Protein AF-A0A1V5X9Q5-F1 (afdb_monomer)

Radius of gyration: 21.2 Å; Cα contacts (8 Å, |Δi|>4): 63; chains: 1; bounding box: 63×24×66 Å

Solvent-accessible surface area (backbone atoms only — not comparable to full-atom values): 5808 Å² total; per-residue (Å²): 132,87,79,83,81,76,62,90,63,68,81,37,69,65,32,51,94,69,75,33,45,51,62,11,51,52,50,13,49,66,64,23,51,58,52,45,52,49,36,69,72,69,52,96,61,58,70,69,56,39,52,53,55,30,47,69,51,31,50,60,54,22,51,50,28,43,66,33,53,93,90,31,35,55,70,57,45,52,50,53,51,50,52,45,67,70,48,60,82,67,71,75,69,72,88,78,88,127

Sequence (98 aa):
MNEFFIPSNFEDSGKLMGLFGIRNVIEAGILSLPFIFLVFKLVPLDLTWKIIISAVFVIPVGGFALMGINDDSLSVFARSWWH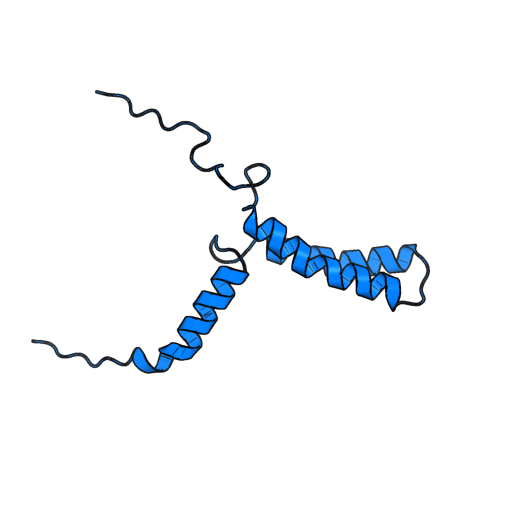WLKNRKIIEYRGEVK

Nearest PDB structures (foldseek):
  8b6h-assembly1_EG  TM=3.682E-01  e=3.740E+00  Tetrahymena thermophila SB210
  8b6f-assembly1_AU  TM=5.160E-01  e=6.477E+00  Tetrahymena thermophila SB210

pLDDT: mean 85.46, std 12.48, range [40.84, 96.31]

Mean predicted aligned error: 8.72 Å

Foldseek 3Di:
DPPDDDDPCPQQVQADVSQFHVLLQVQLCVQLVVLLVCLVPPPPDDPVVSVVSSCVPSVVSSVDSRVDDPNDGVVVVVVVVVVCVVCVVVVPPDDDDD

Secondary structure (DSSP, 8-state):
-------TTSS-TTEETTTEEHHHHHHHHHHHHHHHHHHHHH--S-HHHHHHHHHHHHHHHHHHHHH-BTTB-HHHHHHHHHHHHHHTTS--------

Structure (mmCIF, N/CA/C/O backbone):
data_AF-A0A1V5X9Q5-F1
#
_entry.id   AF-A0A1V5X9Q5-F1
#
loop_
_atom_site.group_PDB
_atom_site.id
_atom_site.type_symbol
_atom_site.label_atom_id
_atom_site.label_alt_id
_atom_site.label_comp_id
_atom_site.label_asym_id
_atom_site.label_entity_id
_atom_site.label_seq_id
_atom_site.pdbx_PDB_ins_code
_atom_site.Cartn_x
_atom_site.Cartn_y
_atom_site.Cartn_z
_atom_site.occupancy
_atom_site.B_iso_or_equiv
_atom_site.auth_seq_id
_atom_site.auth_comp_id
_atom_site.auth_asym_id
_atom_site.auth_atom_id
_atom_site.pdbx_PDB_model_num
ATOM 1 N N . MET A 1 1 ? 45.053 -16.644 -10.055 1.00 52.06 1 MET A N 1
ATOM 2 C CA . MET A 1 1 ? 43.583 -16.667 -10.175 1.00 52.06 1 MET A CA 1
ATOM 3 C C . MET A 1 1 ? 43.091 -15.516 -9.322 1.00 52.06 1 MET A C 1
ATOM 5 O O . MET A 1 1 ? 43.273 -15.581 -8.116 1.00 52.06 1 MET A O 1
ATOM 9 N N . ASN A 1 2 ? 42.654 -14.412 -9.929 1.00 66.00 2 ASN A N 1
ATOM 10 C CA . ASN A 1 2 ? 42.161 -13.275 -9.152 1.00 66.00 2 ASN A CA 1
ATOM 11 C C . ASN A 1 2 ? 40.783 -13.656 -8.619 1.00 66.00 2 ASN A C 1
ATOM 13 O O . ASN A 1 2 ? 39.847 -13.830 -9.396 1.00 66.00 2 ASN A O 1
ATOM 17 N N . GLU A 1 3 ? 40.705 -13.870 -7.312 1.00 73.81 3 GLU A N 1
ATOM 18 C CA . GLU A 1 3 ? 39.474 -14.208 -6.615 1.00 73.81 3 GLU A CA 1
ATOM 19 C C . GLU A 1 3 ?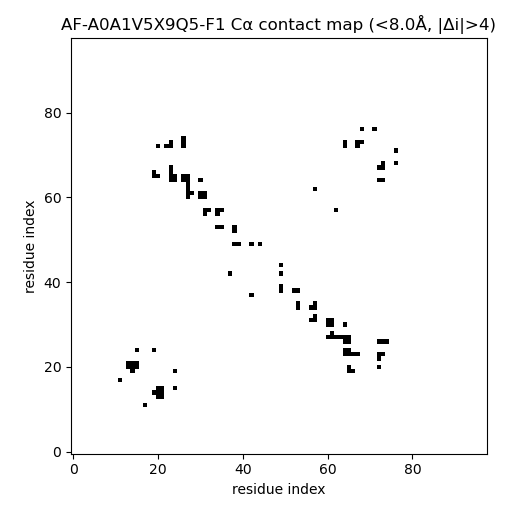 38.557 -12.982 -6.643 1.00 73.81 3 GLU A C 1
ATOM 21 O O . GLU A 1 3 ? 38.861 -11.933 -6.076 1.00 73.81 3 GLU A O 1
ATOM 26 N N . PHE A 1 4 ? 37.475 -13.079 -7.410 1.00 77.06 4 PHE A N 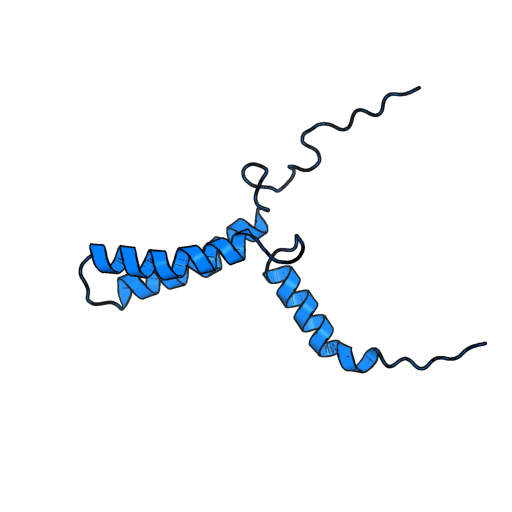1
ATOM 27 C CA . PHE A 1 4 ? 36.506 -12.004 -7.549 1.00 77.06 4 PHE A CA 1
ATOM 28 C C . PHE A 1 4 ? 35.580 -12.047 -6.325 1.00 77.06 4 PHE A C 1
ATOM 30 O O . PHE A 1 4 ? 34.652 -12.851 -6.271 1.00 77.06 4 PHE A O 1
ATOM 37 N N . PHE A 1 5 ? 35.868 -11.229 -5.309 1.00 80.56 5 PHE A N 1
ATOM 38 C CA . PHE A 1 5 ? 35.062 -11.151 -4.089 1.00 80.56 5 PHE A CA 1
ATOM 39 C C . PHE A 1 5 ? 33.852 -10.242 -4.318 1.00 80.56 5 PHE A C 1
ATOM 41 O O . PHE A 1 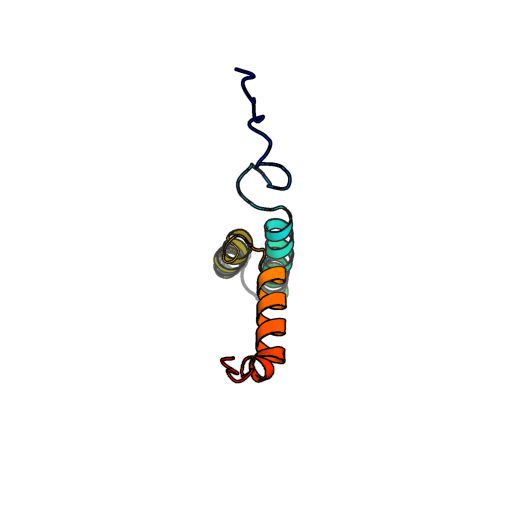5 ? 33.975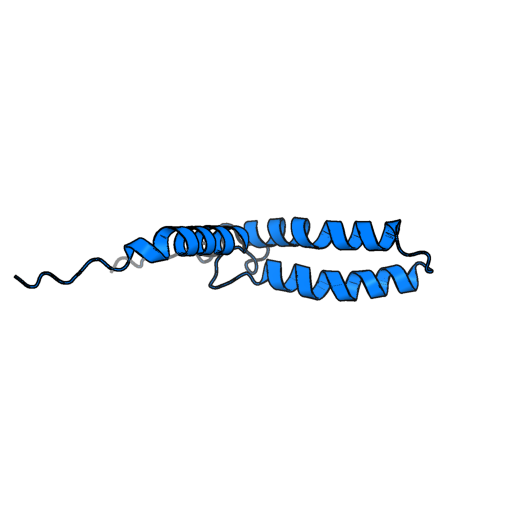 -9.016 -4.346 1.00 80.56 5 PHE A O 1
ATOM 48 N N . ILE A 1 6 ? 32.675 -10.843 -4.500 1.00 81.12 6 ILE A N 1
ATOM 49 C CA . ILE A 1 6 ? 31.415 -10.098 -4.530 1.00 81.12 6 ILE A CA 1
ATOM 50 C C . ILE A 1 6 ? 31.030 -9.804 -3.074 1.00 81.12 6 ILE A C 1
ATOM 52 O O . ILE A 1 6 ? 30.863 -10.744 -2.295 1.00 81.12 6 ILE A O 1
ATOM 56 N N . PRO A 1 7 ? 30.903 -8.527 -2.676 1.00 79.56 7 PRO A N 1
ATOM 57 C CA . PRO A 1 7 ? 30.504 -8.185 -1.319 1.00 79.56 7 PRO A CA 1
ATOM 58 C C . PRO A 1 7 ? 29.084 -8.691 -1.049 1.00 79.56 7 PRO A C 1
ATOM 60 O O . PRO A 1 7 ? 28.202 -8.572 -1.898 1.00 79.56 7 PRO A O 1
ATOM 63 N N . SER A 1 8 ? 28.841 -9.195 0.161 1.00 75.38 8 SER A N 1
ATOM 64 C CA . SER A 1 8 ? 27.540 -9.742 0.580 1.00 75.38 8 SER A CA 1
ATOM 65 C C . SER A 1 8 ? 26.372 -8.755 0.446 1.00 75.38 8 SER A C 1
ATOM 67 O O . SER A 1 8 ? 25.233 -9.176 0.313 1.00 75.38 8 SER A O 1
ATOM 69 N N . ASN A 1 9 ? 26.650 -7.448 0.419 1.00 74.94 9 ASN A N 1
ATOM 70 C CA . ASN A 1 9 ? 25.654 -6.376 0.326 1.00 74.94 9 ASN A CA 1
ATOM 71 C C . ASN A 1 9 ? 25.330 -5.937 -1.123 1.00 74.94 9 ASN A C 1
ATOM 73 O O . ASN A 1 9 ? 24.738 -4.877 -1.339 1.00 74.94 9 ASN A O 1
ATOM 77 N N . PHE A 1 10 ? 25.765 -6.691 -2.138 1.00 73.62 10 PHE A N 1
ATOM 78 C CA . PHE A 1 10 ? 25.495 -6.347 -3.539 1.00 73.62 10 PHE A CA 1
ATOM 79 C C . PHE A 1 10 ? 23.999 -6.452 -3.884 1.00 73.62 10 PHE A C 1
ATOM 81 O O . PHE A 1 10 ? 23.468 -5.598 -4.589 1.00 73.62 10 PHE A O 1
ATOM 88 N N . GLU A 1 11 ? 23.306 -7.453 -3.339 1.00 68.12 11 GLU A N 1
ATOM 89 C CA . GLU A 1 11 ? 21.890 -7.721 -3.629 1.00 68.12 11 GLU A CA 1
ATOM 90 C C . GLU A 1 11 ? 20.915 -6.985 -2.687 1.00 68.12 11 GLU A C 1
ATOM 92 O O . GLU A 1 11 ? 19.760 -6.741 -3.039 1.00 68.12 11 GLU A O 1
ATOM 97 N N . ASP A 1 12 ? 21.388 -6.567 -1.510 1.00 69.31 12 ASP A N 1
ATOM 98 C CA . ASP A 1 12 ? 20.589 -5.843 -0.508 1.00 69.31 12 ASP A CA 1
ATOM 99 C C . ASP A 1 12 ? 20.378 -4.360 -0.840 1.00 69.31 12 ASP A C 1
ATOM 101 O O . ASP A 1 12 ? 19.573 -3.669 -0.207 1.00 69.31 12 ASP A O 1
ATOM 105 N N . SER A 1 13 ? 21.083 -3.841 -1.847 1.00 71.38 13 SER A N 1
ATOM 106 C CA . SER A 1 13 ? 20.975 -2.440 -2.247 1.00 71.38 13 SER A CA 1
ATOM 107 C C . SER A 1 13 ? 19.549 -2.107 -2.703 1.00 71.38 13 SER A C 1
ATOM 109 O O . SER A 1 13 ? 19.105 -2.499 -3.778 1.00 71.38 13 SER A O 1
ATOM 111 N N . GLY A 1 14 ? 18.821 -1.351 -1.874 1.00 76.88 14 GLY A N 1
ATOM 112 C CA . GLY A 1 14 ? 17.442 -0.929 -2.143 1.00 76.88 14 GLY A CA 1
ATOM 113 C C . GLY A 1 14 ? 16.349 -1.823 -1.542 1.00 76.88 14 GLY A C 1
ATOM 114 O O . GLY A 1 14 ? 15.168 -1.547 -1.780 1.00 76.88 14 GLY A O 1
ATOM 115 N N . LYS A 1 15 ? 16.704 -2.840 -0.743 1.00 83.19 15 LYS A N 1
ATOM 116 C CA . LYS A 1 15 ? 15.757 -3.648 0.042 1.00 83.19 15 LYS A CA 1
ATOM 117 C C . LYS A 1 15 ? 15.724 -3.191 1.508 1.00 83.19 15 LYS A C 1
ATOM 119 O O . LYS A 1 15 ? 16.749 -2.975 2.145 1.00 83.19 15 LYS A O 1
ATOM 124 N N . LEU A 1 16 ? 14.528 -3.054 2.068 1.00 83.69 16 LEU A N 1
ATOM 125 C CA . LEU A 1 16 ? 14.284 -2.881 3.493 1.00 83.69 16 LEU A CA 1
ATOM 126 C C . LEU A 1 16 ? 14.444 -4.236 4.194 1.00 83.69 16 LEU A C 1
ATOM 128 O O . LEU A 1 16 ? 13.804 -5.217 3.809 1.00 83.69 16 LEU A O 1
ATOM 132 N N . MET A 1 17 ? 15.296 -4.280 5.222 1.00 82.62 17 MET A N 1
ATOM 133 C CA . MET A 1 17 ? 15.633 -5.497 5.983 1.00 82.62 17 MET A CA 1
ATOM 134 C C . MET A 1 17 ? 16.202 -6.648 5.126 1.00 82.62 17 MET A C 1
ATOM 136 O O . MET A 1 17 ? 16.144 -7.794 5.554 1.00 82.62 17 MET A O 1
ATOM 140 N N . GLY A 1 18 ? 16.695 -6.372 3.911 1.00 80.31 18 GLY A N 1
ATOM 141 C CA . GLY A 1 18 ? 17.118 -7.404 2.948 1.00 80.31 18 GLY A CA 1
ATOM 142 C C . GLY A 1 18 ? 15.969 -8.241 2.361 1.00 80.31 18 GLY A C 1
ATOM 143 O O . GLY A 1 18 ? 16.200 -9.130 1.547 1.00 80.31 18 GLY A O 1
ATOM 144 N N . LEU A 1 19 ? 14.715 -7.951 2.737 1.00 83.31 19 LEU A N 1
ATOM 145 C CA . LEU A 1 19 ? 13.542 -8.765 2.394 1.00 83.31 19 LEU A CA 1
ATOM 146 C C . LEU A 1 19 ? 12.636 -8.097 1.357 1.00 83.31 19 LEU A C 1
ATOM 148 O O . LEU A 1 19 ? 12.208 -8.747 0.409 1.00 83.31 19 LEU A O 1
ATOM 152 N N . PHE A 1 20 ? 12.344 -6.802 1.514 1.00 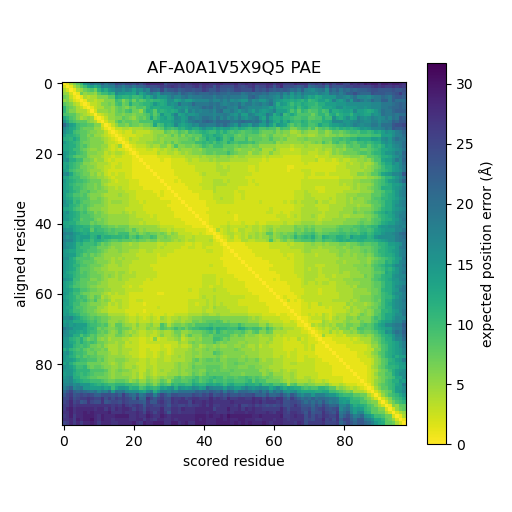87.69 20 PHE A N 1
ATOM 153 C CA . PHE A 1 20 ? 11.340 -6.117 0.692 1.00 87.69 20 PHE A CA 1
ATOM 154 C C . PHE A 1 20 ? 11.942 -4.936 -0.052 1.00 87.69 20 PHE A C 1
ATOM 156 O O . PHE A 1 20 ? 12.533 -4.061 0.568 1.00 87.69 20 PHE A O 1
ATOM 163 N N . GLY A 1 21 ? 11.752 -4.840 -1.367 1.00 89.44 21 GLY A N 1
ATOM 164 C CA . GLY A 1 21 ? 12.169 -3.652 -2.117 1.00 89.44 21 GLY A CA 1
ATOM 165 C C . GLY A 1 21 ? 11.539 -2.372 -1.551 1.00 89.44 21 GLY A C 1
ATOM 166 O O . GLY A 1 21 ? 10.354 -2.354 -1.219 1.00 89.44 21 GLY A O 1
ATOM 167 N N . ILE A 1 22 ? 12.302 -1.275 -1.473 1.00 90.12 22 ILE A N 1
ATOM 168 C CA . ILE A 1 22 ? 11.818 0.013 -0.934 1.00 90.12 22 ILE A CA 1
ATOM 169 C C . ILE A 1 22 ? 10.530 0.486 -1.637 1.00 90.12 22 ILE A C 1
ATOM 171 O O . ILE A 1 22 ? 9.644 1.067 -1.016 1.00 90.12 22 ILE A O 1
ATOM 175 N N . ARG A 1 23 ? 10.399 0.187 -2.937 1.00 91.31 23 ARG A N 1
ATOM 176 C CA . ARG A 1 23 ? 9.223 0.514 -3.754 1.00 91.31 23 ARG A CA 1
ATOM 177 C C . ARG A 1 23 ? 7.991 -0.264 -3.306 1.00 91.31 23 ARG A C 1
ATOM 179 O O . ARG A 1 23 ? 6.950 0.349 -3.111 1.00 91.31 23 ARG A O 1
ATOM 186 N N . ASN A 1 24 ? 8.128 -1.569 -3.078 1.00 93.00 24 ASN A N 1
ATOM 187 C CA . ASN A 1 24 ? 7.050 -2.427 -2.589 1.00 93.00 24 ASN A CA 1
ATOM 188 C C . ASN A 1 24 ? 6.571 -1.960 -1.211 1.00 93.00 24 ASN A C 1
ATOM 190 O O . ASN A 1 24 ? 5.373 -1.911 -0.963 1.00 93.00 24 ASN A O 1
ATOM 194 N N . VAL A 1 25 ? 7.489 -1.535 -0.335 1.00 93.25 25 VAL A N 1
ATOM 195 C CA . VAL A 1 25 ? 7.139 -0.966 0.978 1.00 93.25 25 VAL A CA 1
ATOM 196 C C . VAL A 1 25 ? 6.327 0.322 0.833 1.00 93.25 25 VAL A C 1
ATOM 198 O O . VAL A 1 25 ? 5.296 0.482 1.488 1.00 93.25 25 VAL A O 1
ATOM 201 N N . ILE A 1 26 ? 6.760 1.233 -0.042 1.00 94.25 26 ILE A N 1
ATOM 202 C CA . ILE A 1 26 ? 6.039 2.485 -0.307 1.00 94.25 26 ILE A CA 1
ATOM 203 C C . ILE A 1 26 ? 4.651 2.193 -0.894 1.00 94.25 26 ILE A C 1
ATOM 205 O O . ILE A 1 26 ? 3.656 2.740 -0.422 1.00 94.25 26 ILE A O 1
ATOM 209 N N . GLU A 1 27 ? 4.562 1.307 -1.885 1.00 94.25 27 GLU A N 1
ATOM 210 C CA . GLU A 1 27 ? 3.297 0.905 -2.507 1.00 94.25 27 GLU A CA 1
ATOM 211 C C . GLU A 1 27 ? 2.357 0.225 -1.508 1.00 94.25 27 GLU A C 1
ATOM 213 O O . GLU A 1 27 ? 1.168 0.538 -1.480 1.00 94.25 27 GLU A O 1
ATOM 218 N N . ALA A 1 28 ? 2.882 -0.635 -0.633 1.00 95.12 28 ALA A N 1
ATOM 219 C CA . ALA A 1 28 ? 2.111 -1.261 0.433 1.00 95.12 28 ALA A CA 1
ATOM 220 C C . ALA A 1 28 ? 1.547 -0.235 1.418 1.00 95.12 28 ALA A C 1
ATOM 222 O O . ALA A 1 28 ? 0.384 -0.343 1.813 1.00 95.12 28 ALA A O 1
ATOM 223 N N . GLY A 1 29 ? 2.319 0.795 1.774 1.00 94.25 29 GLY A N 1
ATOM 224 C CA . GLY A 1 29 ? 1.833 1.913 2.584 1.00 94.25 29 GLY A CA 1
ATOM 225 C C . GLY A 1 29 ? 0.713 2.689 1.886 1.00 94.25 29 GLY A C 1
ATOM 226 O O . GLY A 1 29 ? -0.356 2.884 2.461 1.00 94.25 29 GLY A O 1
ATOM 227 N N . ILE A 1 30 ? 0.916 3.075 0.624 1.00 95.62 30 ILE A N 1
ATOM 228 C CA . ILE A 1 30 ? -0.082 3.809 -0.175 1.00 95.62 30 ILE A CA 1
ATOM 229 C C . ILE A 1 30 ? -1.373 2.995 -0.327 1.00 95.62 30 ILE A C 1
ATOM 231 O O . ILE A 1 30 ? -2.460 3.560 -0.234 1.00 95.62 30 ILE A O 1
ATOM 235 N N . LEU A 1 31 ? -1.278 1.680 -0.527 1.00 94.56 31 LEU A N 1
ATOM 236 C CA . LEU A 1 31 ? -2.450 0.825 -0.697 1.00 94.56 31 LEU A CA 1
ATOM 237 C C . LEU A 1 31 ? -3.173 0.532 0.619 1.00 94.56 31 LEU A C 1
ATOM 239 O O . LEU A 1 31 ? -4.395 0.442 0.606 1.00 94.56 31 LEU A O 1
ATOM 243 N N . SER A 1 32 ? -2.469 0.408 1.746 1.00 95.75 32 SER A N 1
ATOM 244 C CA . SER A 1 32 ? -3.073 0.037 3.036 1.00 95.75 32 SER A CA 1
ATOM 245 C C . SER A 1 32 ? -3.632 1.216 3.840 1.00 95.75 32 SER A C 1
ATOM 247 O O . SER A 1 32 ? -4.698 1.091 4.449 1.00 95.75 32 SER A O 1
ATOM 249 N N . LEU A 1 33 ? -2.962 2.374 3.832 1.00 94.88 33 LEU A N 1
ATOM 250 C CA . LEU A 1 33 ? -3.354 3.545 4.629 1.00 94.88 33 LEU A CA 1
ATOM 251 C C . LEU A 1 33 ? -4.788 4.040 4.355 1.00 94.88 33 LEU A C 1
ATOM 253 O O . LEU A 1 33 ? -5.493 4.352 5.321 1.00 94.88 33 LEU A O 1
ATOM 257 N N . PRO A 1 34 ? -5.281 4.078 3.099 1.00 95.25 34 PRO A N 1
ATOM 258 C CA . PRO A 1 34 ? -6.660 4.458 2.818 1.00 95.25 34 PRO A CA 1
ATOM 259 C C . PRO A 1 34 ? -7.680 3.530 3.480 1.00 95.25 34 PRO A C 1
ATOM 261 O O . PRO A 1 34 ? -8.680 4.019 3.997 1.00 95.25 34 PRO A O 1
ATOM 264 N N . PHE A 1 35 ? -7.432 2.216 3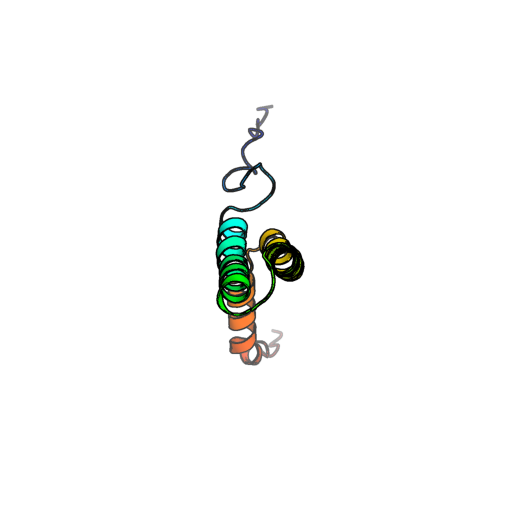.531 1.00 93.31 35 PHE A N 1
ATOM 265 C CA . PHE A 1 35 ? -8.344 1.278 4.197 1.00 93.31 35 PHE A CA 1
ATOM 266 C C . PHE A 1 35 ? -8.429 1.558 5.695 1.00 93.31 35 PHE A C 1
ATOM 268 O O . PHE A 1 35 ? -9.531 1.628 6.235 1.00 93.31 35 PHE A O 1
ATOM 275 N N . ILE A 1 36 ? -7.289 1.791 6.354 1.00 94.38 36 ILE A N 1
ATOM 276 C CA . ILE A 1 36 ? -7.258 2.168 7.776 1.00 94.38 36 ILE A CA 1
ATOM 277 C C . ILE A 1 36 ? -8.070 3.445 7.987 1.00 94.38 36 ILE A C 1
ATOM 279 O O . ILE A 1 36 ? -8.966 3.486 8.829 1.00 94.38 36 ILE A O 1
ATOM 283 N N . PHE A 1 37 ? -7.800 4.475 7.186 1.00 95.38 37 PHE A N 1
ATOM 284 C CA . PHE A 1 37 ? -8.489 5.755 7.298 1.00 95.38 37 PHE A CA 1
ATOM 285 C C . PHE A 1 37 ? -10.007 5.618 7.115 1.00 95.38 37 PHE A C 1
ATOM 287 O O . PHE A 1 37 ? -10.779 6.148 7.917 1.00 95.38 37 PHE A O 1
ATOM 294 N N . LEU A 1 38 ? -10.444 4.877 6.093 1.00 94.56 38 LEU A N 1
ATOM 295 C CA . LEU A 1 38 ? -11.860 4.646 5.813 1.00 94.56 38 LEU A CA 1
ATOM 296 C C . LEU A 1 38 ? -12.543 3.880 6.949 1.00 94.56 38 LEU A C 1
ATOM 298 O O . LEU A 1 38 ? -13.618 4.289 7.380 1.00 94.56 38 LEU A O 1
ATOM 302 N N . VAL A 1 39 ? -11.916 2.827 7.482 1.00 94.25 39 VAL A N 1
ATOM 303 C CA . VAL A 1 39 ? -12.479 2.048 8.596 1.00 94.25 39 VAL A CA 1
ATOM 304 C C . VAL A 1 39 ? -12.640 2.921 9.841 1.00 94.25 39 VAL A C 1
ATOM 306 O O . VAL A 1 39 ? -13.709 2.940 10.449 1.00 94.25 39 VAL A O 1
ATOM 309 N N . PHE A 1 40 ? -11.624 3.706 10.201 1.00 94.12 40 PHE A N 1
ATOM 310 C CA . PHE A 1 40 ? -11.684 4.541 11.403 1.00 94.12 40 PHE A CA 1
ATOM 311 C C . PHE A 1 40 ? -12.693 5.688 11.294 1.00 94.12 40 PHE A C 1
ATOM 313 O O . PHE A 1 40 ? -13.332 6.024 12.299 1.00 94.12 40 PHE A O 1
ATOM 320 N N . LYS A 1 41 ? -12.850 6.259 10.093 1.00 95.19 41 LYS A N 1
ATOM 321 C CA . LYS A 1 41 ? -13.755 7.382 9.823 1.00 95.19 41 LYS A CA 1
ATOM 322 C C . LYS A 1 41 ? -15.211 6.955 9.632 1.00 95.19 41 LYS A C 1
ATOM 324 O O . LYS A 1 41 ? -16.099 7.665 10.089 1.00 95.19 41 LYS A O 1
ATOM 329 N N . LEU A 1 42 ? -15.460 5.854 8.921 1.00 93.31 42 LEU A N 1
ATOM 330 C CA . LEU A 1 42 ? -16.801 5.503 8.437 1.00 93.31 42 LEU A CA 1
ATOM 331 C C . LEU A 1 42 ? -17.520 4.466 9.297 1.00 93.31 42 LEU A C 1
ATOM 333 O O . LEU A 1 42 ? -18.745 4.434 9.281 1.00 93.31 42 LEU A O 1
ATOM 337 N N . VAL A 1 43 ? -16.796 3.614 10.026 1.00 91.00 43 VAL A N 1
ATOM 338 C CA . VAL A 1 43 ? -17.413 2.519 10.786 1.00 91.00 43 VAL A CA 1
ATOM 339 C C . VAL A 1 43 ? -17.816 3.020 12.180 1.00 91.00 43 VAL A C 1
ATOM 341 O O . VAL A 1 43 ? -16.939 3.386 12.964 1.00 91.00 43 VAL A O 1
ATOM 344 N N . PRO A 1 44 ? -19.110 3.030 12.549 1.00 91.56 44 PRO A N 1
ATOM 345 C CA . PRO A 1 44 ? -19.567 3.474 13.865 1.00 91.56 44 PRO A CA 1
ATOM 346 C C . PRO A 1 44 ? -19.552 2.312 14.873 1.00 91.56 44 PRO A C 1
ATOM 348 O O . PRO A 1 44 ? -20.572 1.976 15.465 1.00 91.56 44 PRO A O 1
ATOM 351 N N . LEU A 1 45 ? -18.402 1.656 15.030 1.00 93.12 45 LEU A N 1
ATOM 352 C CA . LEU A 1 45 ? -18.197 0.575 16.001 1.00 93.12 45 LEU A CA 1
ATOM 353 C C . LEU A 1 45 ? -17.148 0.972 17.041 1.00 93.12 45 LEU A C 1
ATOM 355 O O . LEU A 1 45 ? -16.378 1.917 16.840 1.00 93.12 45 LEU A O 1
ATOM 359 N N . ASP A 1 46 ? -17.087 0.208 18.128 1.00 93.69 46 ASP A N 1
ATOM 360 C CA . ASP A 1 46 ? -16.040 0.348 19.134 1.00 93.69 46 ASP A CA 1
ATOM 361 C C . ASP A 1 46 ? -14.640 0.133 18.547 1.00 93.69 46 ASP A C 1
ATOM 363 O O . ASP A 1 46 ? -14.445 -0.533 17.523 1.00 93.69 46 ASP A O 1
ATOM 367 N N . LEU A 1 47 ? -13.639 0.685 19.236 1.00 93.44 47 LEU A N 1
ATOM 368 C CA . LEU A 1 47 ? -12.243 0.666 18.802 1.00 93.44 47 LEU A CA 1
ATOM 369 C C . LEU A 1 47 ? -11.741 -0.752 18.486 1.00 93.44 47 LEU A C 1
ATOM 371 O O . LEU A 1 47 ? -11.073 -0.948 17.474 1.00 93.44 47 LEU A O 1
ATOM 375 N N . THR A 1 48 ? -12.107 -1.745 19.300 1.00 96.06 48 THR A N 1
ATOM 376 C CA . THR A 1 48 ? -11.716 -3.148 19.092 1.00 96.06 48 THR A CA 1
ATOM 377 C C . THR A 1 48 ? -12.163 -3.664 17.726 1.00 96.06 48 THR A C 1
ATOM 379 O O . THR A 1 48 ? -11.361 -4.223 16.980 1.00 96.06 48 THR A O 1
ATOM 382 N N . TRP A 1 49 ? -13.421 -3.420 17.351 1.00 94.94 49 TRP A N 1
ATOM 383 C CA . TRP A 1 49 ? -13.955 -3.850 16.060 1.00 94.94 49 TRP A CA 1
ATOM 384 C C . TRP A 1 49 ? -13.325 -3.095 14.896 1.00 94.94 49 TRP A C 1
ATOM 386 O O . TRP A 1 49 ? -13.025 -3.704 13.871 1.00 94.94 49 TRP A O 1
ATOM 396 N N . LYS A 1 50 ? -13.048 -1.796 15.061 1.00 95.06 50 LYS A N 1
ATOM 397 C CA . LYS A 1 50 ? -12.313 -1.011 14.057 1.00 95.06 50 LYS A CA 1
ATOM 398 C C . LYS A 1 50 ? -10.931 -1.596 13.784 1.00 95.06 50 LYS A C 1
ATOM 400 O O . LYS A 1 50 ? -10.559 -1.745 12.623 1.00 95.06 50 LYS A O 1
ATOM 405 N N . ILE A 1 51 ? -10.200 -1.974 14.834 1.00 95.12 51 ILE A N 1
ATOM 406 C CA . ILE A 1 51 ? -8.874 -2.590 14.706 1.00 95.12 51 ILE A CA 1
ATOM 407 C C . ILE A 1 51 ? -8.984 -3.932 13.979 1.00 95.12 51 ILE A C 1
ATOM 409 O O . ILE A 1 51 ? -8.285 -4.129 12.987 1.00 95.12 51 ILE A O 1
ATOM 4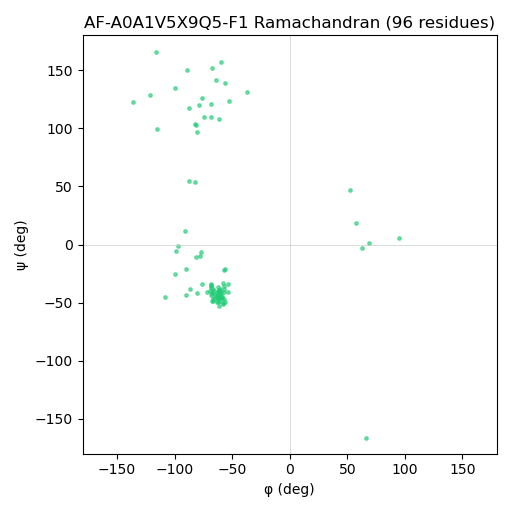13 N N . ILE A 1 52 ? -9.895 -4.816 14.398 1.00 96.31 52 ILE A N 1
ATOM 414 C CA . ILE A 1 52 ? -10.084 -6.135 13.768 1.00 96.31 52 ILE A CA 1
ATOM 415 C C . ILE A 1 52 ? -10.407 -5.983 12.278 1.00 96.31 52 ILE A C 1
ATOM 417 O O . ILE A 1 52 ? -9.734 -6.577 11.439 1.00 96.31 52 ILE A O 1
ATOM 421 N N . ILE A 1 53 ? -11.390 -5.145 11.938 1.00 95.19 53 ILE A N 1
ATOM 422 C CA . ILE A 1 53 ? -11.792 -4.904 10.548 1.00 95.19 53 ILE A CA 1
ATOM 423 C C . ILE A 1 53 ? -10.619 -4.329 9.751 1.00 95.19 53 ILE A C 1
ATOM 425 O O . ILE A 1 53 ? -10.324 -4.815 8.663 1.00 95.19 53 ILE A O 1
ATOM 429 N N . SER A 1 54 ? -9.908 -3.336 10.296 1.00 95.19 54 SER A N 1
ATOM 430 C CA . SER A 1 54 ? -8.741 -2.773 9.615 1.00 95.19 54 SER A CA 1
ATOM 431 C C . SER A 1 54 ? -7.664 -3.828 9.361 1.00 95.19 54 SER A C 1
ATOM 433 O O . SER A 1 54 ? -7.146 -3.882 8.254 1.00 95.19 54 SER A O 1
ATOM 435 N N . ALA A 1 55 ? -7.383 -4.718 10.316 1.00 95.44 55 ALA A N 1
ATOM 436 C CA . ALA A 1 55 ? -6.385 -5.770 10.162 1.00 95.44 55 ALA A CA 1
ATOM 437 C C . ALA A 1 55 ? -6.790 -6.777 9.075 1.00 95.44 55 ALA A C 1
ATOM 439 O O . ALA A 1 55 ? -5.967 -7.128 8.231 1.00 95.44 55 ALA A O 1
ATOM 440 N N . VAL A 1 56 ? -8.067 -7.172 9.037 1.00 95.94 56 VAL A N 1
ATOM 441 C CA . VAL A 1 56 ? -8.611 -8.090 8.022 1.00 95.94 56 VAL A CA 1
ATOM 442 C C . VAL A 1 56 ? -8.424 -7.557 6.599 1.00 95.94 56 VAL A C 1
ATOM 444 O O . VAL A 1 56 ? -8.194 -8.353 5.698 1.00 95.94 56 VAL A O 1
ATOM 447 N N . PHE A 1 57 ? -8.476 -6.240 6.381 1.00 94.44 57 PHE A N 1
ATOM 448 C CA . PHE A 1 57 ? -8.236 -5.652 5.056 1.00 94.44 57 PHE A CA 1
ATOM 449 C C . PHE A 1 57 ? -6.766 -5.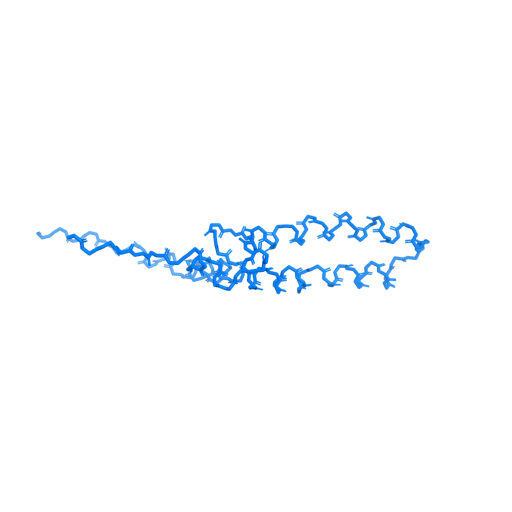300 4.806 1.00 94.44 57 PHE A C 1
ATOM 451 O O . PHE A 1 57 ? -6.231 -5.567 3.733 1.00 94.44 57 PHE A O 1
ATOM 458 N N . VAL A 1 58 ? -6.093 -4.709 5.790 1.00 95.81 58 VAL A N 1
ATOM 459 C CA . VAL A 1 58 ? -4.724 -4.198 5.647 1.00 95.81 58 VAL A CA 1
ATOM 460 C C . VAL A 1 58 ? -3.714 -5.318 5.498 1.00 95.81 58 VAL A C 1
ATOM 462 O O . VAL A 1 58 ? -2.802 -5.185 4.691 1.00 95.81 58 VAL A O 1
ATOM 465 N N . ILE A 1 59 ? -3.859 -6.413 6.244 1.00 95.31 59 ILE A N 1
ATOM 466 C CA . ILE A 1 59 ? -2.911 -7.528 6.189 1.00 95.31 59 ILE A CA 1
ATOM 467 C C . ILE A 1 59 ? -2.866 -8.152 4.786 1.00 95.31 59 ILE A C 1
ATOM 469 O O . ILE A 1 59 ? -1.771 -8.226 4.232 1.00 95.31 59 ILE A O 1
ATOM 473 N N . PRO A 1 60 ? -3.989 -8.559 4.159 1.00 95.12 60 PRO A N 1
ATOM 474 C CA . PRO A 1 60 ? -3.929 -9.122 2.814 1.00 95.12 60 PRO A CA 1
ATOM 475 C C . PRO A 1 60 ? -3.513 -8.088 1.763 1.00 95.12 60 PRO A C 1
ATOM 477 O O . PRO A 1 60 ? -2.689 -8.406 0.912 1.00 95.12 60 PRO A O 1
ATOM 480 N N . VAL A 1 61 ? -4.018 -6.850 1.823 1.00 94.81 61 VAL A N 1
ATOM 481 C CA . VAL A 1 61 ? -3.683 -5.812 0.829 1.00 94.81 61 VAL A CA 1
ATOM 482 C C . VAL A 1 61 ? -2.217 -5.388 0.935 1.00 94.81 61 VAL A C 1
ATOM 484 O O . VAL A 1 61 ? -1.504 -5.346 -0.065 1.00 94.81 61 VAL A O 1
ATOM 487 N N . GLY A 1 62 ? -1.756 -5.093 2.149 1.00 94.56 62 GLY A N 1
ATOM 488 C CA . GLY A 1 62 ? -0.376 -4.709 2.427 1.00 94.56 62 GLY A CA 1
ATOM 489 C C . GLY A 1 62 ? 0.592 -5.861 2.189 1.00 94.56 62 GLY A C 1
ATOM 490 O O . GLY A 1 62 ? 1.627 -5.657 1.566 1.00 94.56 62 GLY A O 1
ATOM 491 N N . GLY A 1 63 ? 0.238 -7.081 2.603 1.00 93.06 63 GLY A N 1
ATOM 492 C CA . GLY A 1 63 ? 1.033 -8.282 2.349 1.00 93.06 63 GLY A CA 1
ATOM 493 C C . GLY A 1 63 ? 1.199 -8.565 0.858 1.00 93.06 63 GLY A C 1
ATOM 494 O O . GLY A 1 63 ? 2.317 -8.784 0.400 1.00 93.06 63 GLY A O 1
ATOM 495 N N . PHE A 1 64 ? 0.117 -8.471 0.081 1.00 93.44 64 PHE A N 1
ATOM 496 C CA . PHE A 1 64 ? 0.168 -8.608 -1.375 1.00 93.44 64 PHE A CA 1
ATOM 497 C C . PHE A 1 64 ? 1.051 -7.535 -2.025 1.00 93.44 64 PHE A C 1
ATOM 499 O O . PHE A 1 64 ? 1.868 -7.836 -2.892 1.00 93.44 64 PHE A O 1
ATOM 506 N N . ALA A 1 65 ? 0.939 -6.286 -1.572 1.00 93.25 65 ALA A N 1
ATOM 507 C CA . ALA A 1 65 ? 1.757 -5.192 -2.080 1.00 93.25 65 ALA A CA 1
ATOM 508 C C . ALA A 1 65 ? 3.242 -5.301 -1.713 1.00 93.25 65 ALA A C 1
ATOM 510 O O . ALA A 1 65 ? 4.096 -4.940 -2.519 1.00 93.25 65 ALA A O 1
ATOM 511 N N . LEU A 1 66 ? 3.556 -5.838 -0.532 1.00 92.75 66 LEU A N 1
ATOM 512 C CA . LEU A 1 66 ? 4.929 -6.134 -0.128 1.00 92.75 66 LEU A CA 1
ATOM 513 C C . LEU A 1 66 ? 5.524 -7.277 -0.951 1.00 92.75 66 LEU A C 1
ATOM 515 O O . LEU A 1 66 ? 6.663 -7.162 -1.404 1.00 92.75 66 LEU A O 1
ATOM 519 N N . MET A 1 67 ? 4.750 -8.345 -1.169 1.00 91.69 67 MET A N 1
ATOM 520 C CA . MET A 1 67 ? 5.173 -9.504 -1.956 1.00 91.69 67 MET A CA 1
ATOM 521 C C . MET A 1 67 ? 5.478 -9.124 -3.410 1.00 91.69 67 MET A C 1
ATOM 523 O O . MET A 1 67 ? 6.435 -9.636 -3.983 1.00 91.69 67 MET A O 1
ATOM 527 N N . GLY A 1 68 ? 4.714 -8.190 -3.984 1.00 87.81 68 GLY A N 1
ATOM 528 C CA . GLY A 1 68 ? 4.859 -7.821 -5.391 1.00 87.81 68 GLY A CA 1
ATOM 529 C C . GLY A 1 68 ? 4.477 -8.970 -6.329 1.00 87.81 68 GLY A C 1
ATOM 530 O O . GLY A 1 68 ? 3.837 -9.943 -5.925 1.00 87.81 68 GLY A O 1
ATOM 531 N N . ILE A 1 69 ? 4.832 -8.843 -7.609 1.00 89.56 69 ILE A N 1
ATOM 532 C CA . ILE A 1 69 ? 4.539 -9.855 -8.635 1.00 89.56 69 ILE A CA 1
ATOM 533 C C . ILE A 1 69 ? 5.785 -10.043 -9.501 1.00 89.56 69 ILE A C 1
ATOM 535 O O . ILE A 1 69 ? 6.226 -9.087 -10.125 1.00 89.56 69 ILE A O 1
ATOM 539 N N . ASN A 1 70 ? 6.302 -11.275 -9.596 1.00 83.06 70 ASN A N 1
ATOM 540 C CA . ASN A 1 70 ? 7.503 -11.613 -10.382 1.00 83.06 70 ASN A CA 1
ATOM 541 C C . ASN A 1 70 ? 8.717 -10.722 -10.050 1.00 83.06 70 ASN A C 1
ATOM 543 O O . ASN A 1 70 ? 9.332 -10.170 -10.957 1.00 83.06 70 ASN A O 1
ATOM 547 N N . ASP A 1 71 ? 9.005 -10.529 -8.759 1.00 79.19 71 ASP A N 1
ATOM 548 C CA . ASP A 1 71 ? 10.068 -9.645 -8.239 1.00 79.19 71 ASP A CA 1
ATOM 549 C C . ASP A 1 71 ? 9.909 -8.143 -8.560 1.00 79.19 71 ASP A C 1
ATOM 551 O O . ASP A 1 71 ? 10.670 -7.314 -8.056 1.00 79.19 71 ASP A O 1
ATOM 555 N N . ASP A 1 72 ? 8.876 -7.763 -9.315 1.00 85.25 72 ASP A N 1
ATOM 556 C CA . ASP A 1 72 ? 8.532 -6.376 -9.595 1.00 85.25 72 ASP A CA 1
ATOM 557 C C . ASP A 1 72 ? 7.582 -5.797 -8.537 1.00 85.25 72 ASP A C 1
ATOM 559 O O . ASP A 1 72 ? 6.722 -6.474 -7.957 1.00 85.25 72 ASP A O 1
ATOM 563 N N . SER A 1 73 ? 7.693 -4.483 -8.334 1.00 88.44 73 SER A N 1
ATOM 564 C CA . SER A 1 73 ? 6.697 -3.729 -7.576 1.00 88.44 73 SER A CA 1
ATOM 565 C C . SER A 1 73 ? 5.364 -3.682 -8.343 1.00 88.44 73 SER A C 1
ATOM 567 O O . SER A 1 73 ? 5.330 -3.732 -9.578 1.00 88.44 73 SER A O 1
ATOM 569 N N . LEU A 1 74 ? 4.238 -3.570 -7.634 1.00 90.06 74 LEU A N 1
ATOM 570 C CA . LEU A 1 74 ? 2.897 -3.582 -8.231 1.00 90.06 74 LEU A CA 1
ATOM 571 C C . LEU A 1 74 ? 2.716 -2.488 -9.287 1.00 90.06 74 LEU A C 1
ATOM 573 O O . LEU A 1 74 ? 2.037 -2.716 -10.289 1.00 90.06 74 LEU A O 1
ATOM 577 N N . SER A 1 75 ? 3.312 -1.306 -9.098 1.00 90.12 75 SER A N 1
ATOM 578 C CA . SER A 1 75 ? 3.201 -0.228 -10.092 1.00 90.12 75 SER A CA 1
ATOM 579 C C . SER A 1 75 ? 3.942 -0.549 -11.392 1.00 90.12 75 SER A C 1
ATOM 581 O O . SER A 1 75 ? 3.448 -0.221 -12.476 1.00 90.12 75 SER A O 1
ATOM 583 N N . VAL A 1 76 ? 5.091 -1.227 -11.303 1.00 90.31 76 VAL A N 1
ATOM 584 C CA . VAL A 1 76 ? 5.855 -1.691 -12.468 1.00 90.31 76 VAL A CA 1
ATOM 585 C C . VAL A 1 76 ? 5.059 -2.761 -13.198 1.00 90.31 76 VAL A C 1
ATOM 587 O O . VAL A 1 76 ? 4.822 -2.620 -14.400 1.00 90.31 76 VAL A O 1
ATOM 590 N N . PHE A 1 77 ? 4.546 -3.753 -12.468 1.00 91.19 77 PHE A N 1
ATOM 591 C CA . PHE A 1 77 ? 3.683 -4.781 -13.037 1.00 91.19 77 PHE A CA 1
ATOM 592 C C . PHE A 1 77 ? 2.460 -4.171 -13.737 1.00 91.19 77 PHE A C 1
ATOM 594 O O . PHE A 1 77 ? 2.199 -4.467 -14.902 1.00 91.19 77 PHE A O 1
ATOM 601 N N . ALA A 1 78 ? 1.739 -3.263 -13.073 1.00 91.56 78 ALA A N 1
ATOM 602 C CA . ALA A 1 78 ? 0.556 -2.613 -13.631 1.00 91.56 78 ALA A CA 1
ATOM 603 C C . ALA A 1 78 ? 0.881 -1.816 -14.903 1.00 91.56 78 ALA A C 1
ATOM 605 O O . ALA A 1 78 ? 0.128 -1.866 -15.879 1.00 91.56 78 ALA A O 1
ATOM 606 N N . ARG A 1 79 ? 2.018 -1.110 -14.929 1.00 92.56 79 ARG A N 1
ATOM 607 C CA . ARG A 1 79 ? 2.476 -0.372 -16.111 1.00 92.56 79 ARG A CA 1
ATOM 608 C C . ARG A 1 79 ? 2.815 -1.312 -17.266 1.00 92.56 79 ARG A C 1
ATOM 610 O O . ARG A 1 79 ? 2.385 -1.052 -18.390 1.00 92.56 79 ARG A O 1
ATOM 617 N N . SER A 1 80 ? 3.557 -2.383 -17.000 1.00 89.75 80 SER A N 1
ATOM 618 C CA . SER A 1 80 ? 3.929 -3.395 -17.995 1.00 89.75 80 SER A CA 1
ATOM 619 C C . SER A 1 80 ? 2.696 -4.099 -18.555 1.00 89.75 80 SER A C 1
ATOM 621 O O . SER A 1 80 ? 2.533 -4.201 -19.771 1.00 89.75 80 SER A O 1
ATOM 623 N N . TRP A 1 81 ? 1.766 -4.480 -17.681 1.00 90.00 81 TRP A N 1
ATOM 624 C CA . TRP A 1 81 ? 0.479 -5.053 -18.053 1.00 90.00 81 TRP A CA 1
ATOM 625 C C . TRP A 1 81 ? -0.342 -4.104 -18.930 1.00 90.00 81 TRP A C 1
ATOM 627 O O . TRP A 1 81 ? -0.868 -4.500 -19.967 1.00 90.00 81 TRP A O 1
ATOM 637 N N . TRP A 1 82 ? -0.414 -2.823 -18.564 1.00 92.00 82 TRP A N 1
ATOM 638 C CA . TRP A 1 82 ? -1.132 -1.815 -19.342 1.00 92.00 82 TRP A CA 1
ATOM 639 C C . TRP A 1 82 ? -0.497 -1.572 -20.713 1.00 92.00 82 TRP A C 1
ATOM 641 O O . TRP A 1 82 ? -1.196 -1.431 -21.721 1.00 92.00 82 TRP A O 1
ATOM 651 N N . HIS A 1 83 ? 0.835 -1.542 -20.767 1.00 91.75 83 HIS A N 1
ATOM 652 C CA . HIS A 1 83 ? 1.579 -1.448 -22.016 1.00 91.75 83 HIS A CA 1
ATOM 653 C C . HIS A 1 83 ? 1.303 -2.658 -22.914 1.00 91.75 83 HIS A C 1
ATOM 655 O O . HIS A 1 83 ? 1.030 -2.492 -24.103 1.00 91.75 83 HIS A O 1
ATOM 661 N N . TRP A 1 84 ? 1.301 -3.864 -22.346 1.00 89.75 84 TRP A N 1
ATOM 662 C CA . TRP A 1 84 ? 0.916 -5.076 -23.059 1.00 89.75 84 TRP A CA 1
ATOM 663 C C . TRP A 1 84 ? -0.532 -5.000 -23.563 1.00 89.75 84 TRP A C 1
ATOM 665 O O . TRP A 1 84 ? -0.769 -5.191 -24.751 1.00 89.75 84 TRP A O 1
ATOM 675 N N . LEU A 1 85 ? -1.498 -4.616 -22.722 1.00 89.19 85 LEU A N 1
ATOM 676 C CA . LEU A 1 85 ? -2.908 -4.488 -23.115 1.00 89.19 85 LEU A CA 1
ATOM 677 C C . LEU A 1 85 ? -3.125 -3.528 -24.292 1.00 89.19 85 LEU A C 1
ATOM 679 O O . LEU A 1 85 ? -3.972 -3.797 -25.147 1.00 89.19 85 LEU A O 1
ATOM 683 N N . LYS A 1 86 ? -2.376 -2.420 -24.345 1.00 88.56 86 LYS A N 1
ATOM 684 C CA . LYS A 1 86 ? -2.436 -1.454 -25.452 1.00 88.56 86 LYS A CA 1
ATOM 685 C C . LYS A 1 86 ? -1.804 -1.990 -26.735 1.00 88.56 86 LYS A C 1
ATOM 687 O O . LYS A 1 86 ? -2.369 -1.798 -27.808 1.00 88.56 86 LYS A O 1
ATOM 692 N N . ASN A 1 87 ? -0.671 -2.679 -26.627 1.00 86.81 87 ASN A N 1
ATOM 693 C CA . ASN A 1 87 ? 0.124 -3.116 -27.778 1.00 86.81 87 ASN A CA 1
ATOM 694 C C . ASN A 1 87 ? -0.141 -4.565 -28.214 1.00 86.81 87 ASN A C 1
ATOM 696 O O . ASN A 1 87 ? 0.407 -5.004 -29.221 1.00 86.81 87 ASN A O 1
ATOM 700 N N . ARG A 1 88 ? -1.019 -5.309 -27.525 1.00 77.44 88 ARG A N 1
ATOM 701 C CA . ARG A 1 88 ? -1.342 -6.714 -27.844 1.00 77.44 88 ARG A CA 1
ATOM 702 C C . ARG A 1 88 ? -1.841 -6.944 -29.275 1.00 77.44 88 ARG A C 1
ATOM 704 O O . ARG A 1 88 ? -1.748 -8.057 -29.765 1.00 77.44 88 ARG A O 1
ATOM 711 N N . LYS A 1 89 ? -2.352 -5.903 -29.947 1.00 68.94 89 LYS A N 1
ATOM 712 C CA . LYS A 1 89 ? -2.805 -5.957 -31.350 1.00 68.94 89 LYS A CA 1
ATOM 713 C C . LYS A 1 89 ? -1.673 -5.831 -32.383 1.00 68.94 89 LYS A C 1
ATOM 715 O O . LYS A 1 89 ? -1.924 -6.023 -33.561 1.00 68.94 89 LYS A O 1
ATOM 720 N N . ILE A 1 90 ? -0.455 -5.480 -31.962 1.00 61.28 90 ILE A N 1
ATOM 721 C CA . ILE A 1 90 ? 0.714 -5.272 -32.842 1.00 61.28 90 ILE A CA 1
ATOM 722 C C . ILE A 1 90 ? 1.624 -6.520 -32.853 1.00 61.28 90 ILE A C 1
ATOM 724 O O . ILE A 1 90 ? 2.565 -6.607 -33.632 1.00 61.28 90 ILE A O 1
ATOM 728 N N . ILE A 1 91 ? 1.319 -7.529 -32.028 1.00 58.91 91 ILE A N 1
ATOM 729 C CA . ILE A 1 91 ? 2.105 -8.772 -31.925 1.00 58.91 91 ILE A CA 1
ATOM 730 C C . ILE A 1 91 ? 1.818 -9.730 -33.105 1.00 58.91 91 ILE A C 1
ATOM 732 O O . ILE A 1 91 ? 2.528 -10.708 -33.304 1.00 58.91 91 ILE A O 1
ATOM 736 N N . GLU A 1 92 ? 0.850 -9.410 -33.967 1.00 59.38 92 GLU A N 1
ATOM 737 C CA . GLU A 1 92 ? 0.663 -10.063 -35.268 1.00 59.38 92 GLU A CA 1
ATOM 738 C C . GLU A 1 92 ? 1.606 -9.472 -36.337 1.00 59.38 92 GLU A C 1
ATOM 740 O O . GLU A 1 92 ? 1.163 -9.055 -37.408 1.00 59.38 92 GLU A O 1
ATOM 745 N N . TYR A 1 93 ? 2.922 -9.425 -36.089 1.00 56.00 93 TYR A N 1
ATOM 746 C CA . TYR A 1 93 ? 3.854 -9.316 -37.215 1.00 56.00 93 TYR A CA 1
ATOM 747 C C . TYR A 1 93 ? 4.062 -10.705 -37.818 1.00 56.00 93 TYR A C 1
ATOM 749 O O . TYR A 1 93 ? 4.748 -11.568 -37.268 1.00 56.00 93 TYR A O 1
ATOM 757 N N . ARG A 1 94 ? 3.373 -10.877 -38.950 1.00 61.03 94 ARG A N 1
ATOM 758 C CA . ARG A 1 94 ? 3.463 -11.942 -39.947 1.00 61.03 94 ARG A CA 1
ATOM 759 C C . ARG A 1 94 ? 4.897 -12.409 -40.161 1.00 61.03 94 ARG A C 1
ATOM 761 O O . ARG A 1 94 ? 5.784 -11.609 -40.440 1.00 61.03 94 ARG A O 1
ATOM 768 N N . GLY A 1 95 ? 5.071 -13.726 -40.133 1.00 63.44 95 GLY A N 1
ATOM 769 C CA . GLY A 1 95 ? 6.255 -14.350 -40.690 1.00 63.44 95 GLY A CA 1
ATOM 770 C C . GLY A 1 95 ? 6.464 -13.896 -42.132 1.00 63.44 95 GLY A C 1
ATOM 771 O O . GLY A 1 95 ? 5.599 -14.087 -42.982 1.00 63.44 95 GLY A O 1
ATOM 772 N N . GLU A 1 96 ? 7.635 -13.339 -42.393 1.00 54.81 96 GLU A N 1
ATOM 773 C CA . GLU A 1 96 ? 8.271 -13.471 -43.691 1.00 54.81 96 GLU A CA 1
ATOM 774 C C . GLU A 1 96 ? 9.553 -14.259 -43.456 1.00 54.81 96 GLU A C 1
ATOM 776 O O . GLU A 1 96 ? 10.552 -13.752 -42.948 1.00 54.81 96 GLU A O 1
ATOM 781 N N . VAL A 1 97 ? 9.456 -15.552 -43.758 1.00 53.34 97 VAL A N 1
ATOM 782 C CA . VAL A 1 97 ? 10.603 -16.427 -43.962 1.00 53.34 97 VAL A CA 1
ATOM 783 C C . VAL A 1 97 ? 11.266 -15.949 -45.253 1.00 53.34 97 VAL A C 1
ATOM 785 O O . VAL A 1 97 ? 10.611 -15.914 -46.297 1.00 53.34 97 VAL A O 1
ATOM 788 N N . LYS A 1 98 ? 12.537 -15.560 -45.179 1.00 40.84 98 LYS A N 1
ATOM 789 C CA . LYS A 1 98 ? 13.430 -15.510 -46.338 1.00 40.84 98 LYS A CA 1
ATOM 790 C C . LYS A 1 98 ? 14.511 -16.556 -46.159 1.00 40.84 98 LYS A C 1
ATOM 792 O O . LYS A 1 98 ? 15.017 -16.659 -45.021 1.00 40.84 98 LYS A O 1
#